Protein AF-A0A2E6W9M5-F1 (afdb_monomer_lite)

Structure (mmCIF, N/CA/C/O backbone):
data_AF-A0A2E6W9M5-F1
#
_entry.id   AF-A0A2E6W9M5-F1
#
loop_
_atom_site.group_PDB
_atom_site.id
_atom_site.type_symbol
_atom_site.label_atom_id
_atom_site.label_alt_id
_atom_site.label_comp_id
_atom_site.label_asym_id
_atom_site.label_entity_id
_atom_site.label_seq_id
_atom_site.pdbx_PDB_ins_code
_atom_site.Cartn_x
_atom_site.Cartn_y
_atom_site.Cartn_z
_atom_site.occupancy
_atom_site.B_iso_or_equiv
_atom_site.auth_seq_id
_atom_site.auth_comp_id
_atom_site.auth_asym_id
_atom_site.auth_atom_id
_atom_site.pdbx_PDB_model_num
ATOM 1 N N . MET A 1 1 ? 56.747 36.568 8.430 1.00 44.41 1 MET A N 1
ATOM 2 C CA . MET A 1 1 ? 55.597 36.041 9.196 1.00 44.41 1 MET A CA 1
ATOM 3 C C . MET A 1 1 ? 54.365 36.847 8.790 1.00 44.41 1 MET A C 1
ATOM 5 O O . MET A 1 1 ? 54.278 38.011 9.154 1.00 44.41 1 MET A O 1
ATOM 9 N N . LYS A 1 2 ? 53.507 36.324 7.898 1.00 55.75 2 LYS A N 1
ATOM 10 C CA . LYS A 1 2 ? 52.336 37.071 7.396 1.00 55.75 2 LYS A CA 1
ATOM 11 C C . LYS A 1 2 ? 51.258 37.076 8.481 1.00 55.75 2 LYS A C 1
ATOM 13 O O . LYS A 1 2 ? 50.773 36.015 8.857 1.00 55.75 2 LYS A O 1
ATOM 18 N N . ILE A 1 3 ? 50.926 38.261 8.988 1.00 57.75 3 ILE A N 1
ATOM 19 C CA . ILE A 1 3 ? 49.852 38.476 9.961 1.00 57.75 3 ILE A CA 1
ATOM 20 C C . ILE A 1 3 ? 48.537 38.281 9.205 1.00 57.75 3 ILE A C 1
ATOM 22 O O . ILE A 1 3 ? 48.113 39.139 8.433 1.00 57.75 3 ILE A O 1
ATOM 26 N N . ILE A 1 4 ? 47.948 37.097 9.345 1.00 62.50 4 ILE A N 1
ATOM 27 C CA . ILE A 1 4 ? 46.664 36.765 8.731 1.00 62.50 4 ILE A CA 1
ATOM 28 C C . ILE A 1 4 ? 45.596 37.622 9.414 1.00 62.50 4 ILE A C 1
ATOM 30 O O . ILE A 1 4 ? 45.475 37.641 10.638 1.00 62.50 4 ILE A O 1
ATOM 34 N N . ASN A 1 5 ? 44.855 38.380 8.610 1.00 69.69 5 ASN A N 1
ATOM 35 C CA . ASN A 1 5 ? 43.897 39.368 9.079 1.00 69.69 5 ASN A CA 1
ATOM 36 C C . ASN A 1 5 ? 42.681 38.646 9.686 1.00 69.69 5 ASN A C 1
ATOM 38 O O . ASN A 1 5 ? 41.944 37.962 8.977 1.00 69.69 5 ASN A O 1
ATOM 42 N N . GLN A 1 6 ? 42.476 38.774 10.999 1.00 70.12 6 GLN A N 1
ATOM 43 C CA . GLN A 1 6 ? 41.479 38.019 11.774 1.00 70.12 6 GLN A CA 1
ATOM 44 C C . GLN A 1 6 ? 40.057 38.109 11.186 1.00 70.12 6 GLN A C 1
ATOM 46 O O . GLN A 1 6 ? 39.313 37.132 11.212 1.00 70.12 6 GLN A O 1
ATOM 51 N N . LYS A 1 7 ? 39.714 39.246 10.561 1.00 71.25 7 LYS A N 1
ATOM 52 C CA . LYS A 1 7 ? 38.427 39.459 9.877 1.00 71.25 7 LYS A CA 1
ATOM 53 C C . LYS A 1 7 ? 38.247 38.602 8.618 1.00 71.25 7 LYS A C 1
ATOM 55 O O . LYS A 1 7 ? 37.132 38.196 8.309 1.00 71.25 7 LYS A O 1
ATOM 60 N N . GLN A 1 8 ? 39.324 38.308 7.888 1.00 72.69 8 GLN A N 1
ATOM 61 C CA . GLN A 1 8 ? 39.259 37.423 6.718 1.00 72.69 8 GLN A CA 1
ATOM 62 C C . GLN A 1 8 ? 39.037 35.970 7.139 1.00 72.69 8 GLN A C 1
ATOM 64 O O . GLN A 1 8 ? 38.290 35.254 6.478 1.00 72.69 8 GLN A O 1
ATOM 69 N N . TYR A 1 9 ? 39.616 35.555 8.270 1.00 77.94 9 TYR A N 1
ATOM 70 C CA . TYR A 1 9 ? 39.419 34.208 8.801 1.00 77.94 9 TYR A CA 1
ATOM 71 C C . TYR A 1 9 ? 37.972 33.986 9.257 1.00 77.94 9 TYR A C 1
ATOM 73 O O . TYR A 1 9 ? 37.388 32.963 8.923 1.00 77.94 9 TYR A O 1
ATOM 81 N N . THR A 1 10 ? 37.352 34.968 9.923 1.00 77.56 10 THR A N 1
ATOM 82 C CA . THR A 1 10 ? 35.945 34.869 10.354 1.00 77.56 10 THR A CA 1
ATOM 83 C C . THR A 1 10 ? 34.955 34.808 9.190 1.00 77.56 10 THR A C 1
ATOM 85 O O . THR A 1 10 ? 33.935 34.134 9.287 1.00 77.56 10 THR A O 1
ATOM 88 N N . VAL A 1 11 ? 35.240 35.494 8.078 1.00 82.50 11 VAL A N 1
ATOM 89 C CA . VAL A 1 11 ? 34.385 35.445 6.878 1.00 82.50 11 VAL A CA 1
ATOM 90 C C . VAL A 1 11 ? 34.522 34.096 6.168 1.00 82.50 11 VAL A C 1
ATOM 92 O O . VAL A 1 11 ? 33.519 33.516 5.757 1.00 82.50 11 VAL A O 1
ATOM 95 N N . LEU A 1 12 ? 35.745 33.565 6.077 1.00 82.44 12 LEU A N 1
ATOM 96 C CA . LEU A 1 12 ? 36.007 32.240 5.511 1.00 82.44 12 LEU A CA 1
ATOM 97 C C . LEU A 1 12 ? 35.356 31.125 6.335 1.00 82.44 12 LEU A C 1
ATOM 99 O O . LEU A 1 12 ? 34.708 30.254 5.762 1.00 82.44 12 LEU A O 1
ATOM 103 N N . THR A 1 13 ? 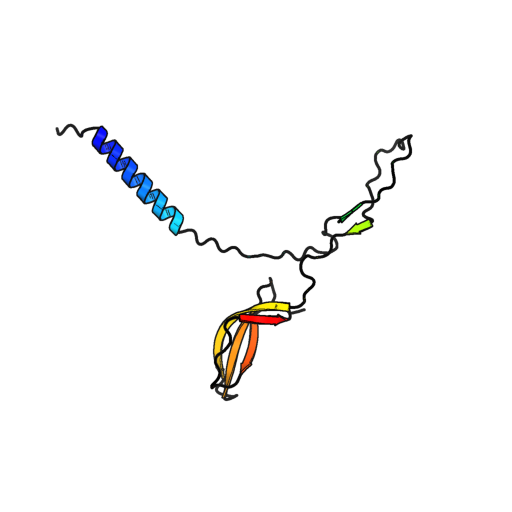35.467 31.158 7.664 1.00 84.94 13 THR A N 1
ATOM 104 C CA . THR A 1 13 ? 34.840 30.139 8.520 1.00 84.94 13 THR A CA 1
ATOM 105 C C . THR A 1 13 ? 33.316 30.215 8.484 1.00 84.94 13 THR A C 1
ATOM 107 O O . THR A 1 13 ? 32.667 29.171 8.432 1.00 84.94 13 THR A O 1
ATOM 110 N N . ALA A 1 14 ? 32.735 31.418 8.438 1.00 87.00 14 ALA A N 1
ATOM 111 C CA . ALA A 1 14 ? 31.293 31.589 8.276 1.00 87.00 14 ALA A CA 1
ATOM 112 C C . ALA A 1 14 ? 30.803 31.048 6.923 1.00 87.00 14 ALA A C 1
ATOM 114 O O . ALA A 1 14 ? 29.815 30.320 6.892 1.00 87.00 14 ALA A O 1
ATOM 115 N N . GLY A 1 15 ? 31.517 31.340 5.829 1.00 89.19 15 GLY A N 1
ATOM 116 C CA . GLY A 1 15 ? 31.179 30.844 4.491 1.00 89.19 15 GLY A CA 1
ATOM 117 C C . GLY A 1 15 ? 31.306 29.325 4.349 1.00 89.19 15 GLY A C 1
ATOM 118 O O . GLY A 1 15 ? 30.471 28.687 3.717 1.00 89.19 15 GLY A O 1
ATOM 119 N N . ILE A 1 16 ? 32.319 28.721 4.974 1.00 90.31 16 ILE A N 1
ATOM 120 C CA . ILE A 1 16 ? 32.467 27.259 4.999 1.00 90.31 16 ILE A CA 1
ATOM 121 C C . ILE A 1 16 ? 31.349 26.629 5.840 1.00 90.31 16 ILE A C 1
ATOM 123 O O . ILE A 1 16 ? 30.750 25.646 5.417 1.00 90.31 16 ILE A O 1
ATOM 127 N N . SER A 1 17 ? 31.025 27.214 6.997 1.00 88.19 17 SER A N 1
ATOM 128 C CA . SER A 1 17 ? 29.956 26.725 7.876 1.00 88.19 17 SER A CA 1
ATOM 129 C C . SER A 1 17 ? 28.586 26.746 7.192 1.00 88.19 17 SER A C 1
ATOM 131 O O . SER A 1 17 ? 27.858 25.754 7.236 1.00 88.19 17 SER A O 1
ATOM 133 N N . THR A 1 18 ? 28.247 27.831 6.488 1.00 86.75 18 THR A N 1
ATOM 134 C CA . THR A 1 18 ? 26.978 27.923 5.751 1.00 86.75 18 THR A CA 1
ATOM 135 C C . THR A 1 18 ? 26.908 26.928 4.598 1.00 86.75 18 THR A C 1
ATOM 137 O O . THR A 1 18 ? 25.860 26.320 4.380 1.00 86.75 18 THR A O 1
ATOM 140 N N . LEU A 1 19 ? 28.021 26.704 3.896 1.00 90.25 19 LEU A N 1
ATOM 141 C CA . LEU A 1 19 ? 28.079 25.744 2.799 1.00 90.25 19 LEU A CA 1
ATOM 142 C C . LEU A 1 19 ? 27.922 24.303 3.308 1.00 90.25 19 LEU A C 1
ATOM 144 O O . LEU A 1 19 ? 27.111 23.554 2.768 1.00 90.25 19 LEU A O 1
ATOM 148 N N . VAL A 1 20 ? 28.591 23.945 4.407 1.00 89.75 20 VAL A N 1
ATOM 149 C CA . VAL A 1 20 ? 28.433 22.635 5.066 1.00 89.75 20 VAL A CA 1
ATOM 150 C C . VAL A 1 20 ? 26.995 22.417 5.540 1.00 89.75 20 VAL A C 1
ATOM 152 O O . VAL A 1 20 ? 26.421 21.357 5.287 1.00 89.75 20 VAL A O 1
ATOM 155 N N . LEU A 1 21 ? 26.381 23.423 6.171 1.00 86.19 21 LEU A N 1
ATOM 156 C CA . LEU A 1 21 ? 25.001 23.325 6.645 1.00 86.19 21 LEU A CA 1
ATOM 157 C C . LEU A 1 21 ? 24.012 23.146 5.484 1.00 86.19 21 LEU A C 1
ATOM 159 O O . LEU A 1 21 ? 23.072 22.366 5.598 1.00 86.19 21 LEU A O 1
ATOM 163 N N . SER A 1 22 ? 24.246 23.818 4.352 1.00 84.94 22 SER A N 1
ATOM 164 C CA . SER A 1 22 ? 23.393 23.679 3.168 1.00 84.94 22 SER A CA 1
ATOM 165 C C . SER A 1 22 ? 23.439 22.267 2.582 1.00 84.94 22 SER A C 1
ATOM 167 O O . SER A 1 22 ? 22.390 21.699 2.301 1.00 84.94 22 SER A O 1
ATOM 169 N N . VAL A 1 23 ? 24.626 21.658 2.484 1.00 86.69 23 VAL A N 1
ATOM 170 C CA . VAL A 1 23 ? 24.794 20.297 1.950 1.00 86.69 23 VAL A CA 1
ATOM 171 C C . VAL A 1 23 ? 24.099 19.265 2.839 1.00 86.69 23 VAL A C 1
ATOM 173 O O . VAL A 1 23 ? 23.440 18.369 2.321 1.00 86.69 23 VAL A O 1
ATOM 176 N N . LEU A 1 24 ? 24.169 19.415 4.165 1.00 83.00 24 LEU A N 1
ATOM 177 C CA . LEU A 1 24 ? 23.521 18.496 5.110 1.00 83.00 24 LEU A CA 1
ATOM 178 C C . LEU A 1 24 ? 21.989 18.454 4.963 1.00 83.00 24 LEU A C 1
ATOM 180 O O . LEU A 1 24 ? 21.396 17.397 5.161 1.00 83.00 24 LEU A O 1
ATOM 184 N N . MET A 1 25 ? 21.353 19.561 4.571 1.00 78.94 25 MET A N 1
ATOM 185 C CA . MET A 1 25 ? 19.893 19.629 4.403 1.00 78.94 25 MET A CA 1
ATOM 186 C C . MET A 1 25 ? 19.395 18.936 3.122 1.00 78.94 25 MET A C 1
ATOM 188 O O . MET A 1 25 ? 18.234 18.544 3.063 1.00 78.94 25 MET A O 1
ATOM 192 N N . PHE A 1 26 ? 20.247 18.756 2.105 1.00 72.12 26 PHE A N 1
ATOM 193 C CA . PHE A 1 26 ? 19.871 18.083 0.850 1.00 72.12 26 PHE A CA 1
ATOM 194 C C . PHE A 1 26 ? 19.998 16.556 0.906 1.00 72.12 26 PHE A C 1
ATOM 196 O O . PHE A 1 26 ? 19.465 15.876 0.036 1.00 72.12 26 PHE A O 1
ATOM 203 N N . VAL A 1 27 ? 20.697 16.008 1.906 1.00 69.88 27 VAL A N 1
ATOM 204 C CA . VAL A 1 27 ? 20.947 14.557 2.014 1.00 69.88 27 VAL A CA 1
ATOM 205 C C . VAL A 1 27 ? 19.800 13.818 2.714 1.00 69.88 27 VAL A C 1
ATOM 207 O O . VAL A 1 27 ? 19.690 12.599 2.606 1.00 69.88 27 VAL A O 1
ATOM 210 N N . THR A 1 28 ? 18.910 14.520 3.417 1.00 64.19 28 THR A N 1
ATOM 211 C CA . THR A 1 28 ? 17.788 13.869 4.095 1.00 64.19 28 THR A CA 1
ATOM 212 C C . THR A 1 28 ? 16.595 13.734 3.156 1.00 64.19 28 THR A C 1
ATOM 214 O O . THR A 1 28 ? 15.750 14.628 3.076 1.00 64.19 28 THR A O 1
ATOM 217 N N . GLU A 1 29 ? 16.493 12.597 2.472 1.00 61.12 29 GLU A N 1
ATOM 218 C CA . GLU A 1 29 ? 15.223 12.162 1.896 1.00 61.12 29 GLU A CA 1
ATOM 219 C C . GLU A 1 29 ? 14.258 11.832 3.043 1.00 61.12 29 GLU A C 1
ATOM 221 O O . GLU A 1 29 ? 14.374 10.817 3.731 1.00 61.12 29 GLU A O 1
ATOM 226 N N . VAL A 1 30 ? 13.313 12.736 3.303 1.00 59.53 30 VAL A N 1
ATOM 227 C CA . VAL A 1 30 ? 12.228 12.488 4.255 1.00 59.53 30 VAL A CA 1
ATOM 228 C C . VAL A 1 30 ? 11.158 11.680 3.530 1.00 59.53 30 VAL A C 1
ATOM 230 O O . VAL A 1 30 ? 10.222 12.230 2.949 1.00 59.53 30 VAL A O 1
ATOM 233 N N . HIS A 1 31 ? 11.285 10.355 3.558 1.00 56.84 31 HIS A N 1
ATOM 234 C CA . HIS A 1 31 ? 10.171 9.480 3.216 1.00 56.84 31 HIS A CA 1
ATOM 235 C C . HIS A 1 31 ? 9.137 9.573 4.337 1.00 56.84 31 HIS A C 1
ATOM 237 O O . HIS A 1 31 ? 9.263 8.948 5.391 1.00 56.84 31 HIS A O 1
ATOM 243 N N . ALA A 1 32 ? 8.106 10.387 4.125 1.00 51.41 32 ALA A N 1
ATOM 244 C CA . ALA A 1 32 ? 6.889 10.284 4.908 1.00 51.41 32 ALA A CA 1
ATOM 245 C C . ALA A 1 32 ? 6.215 8.956 4.538 1.00 51.41 32 ALA A C 1
ATOM 247 O O . ALA A 1 32 ? 5.360 8.898 3.657 1.00 51.41 32 ALA A O 1
ATOM 248 N N . GLU A 1 33 ? 6.620 7.871 5.197 1.00 53.75 33 GLU A N 1
ATOM 249 C CA . GLU A 1 33 ? 5.803 6.669 5.245 1.00 53.75 33 GLU A CA 1
ATOM 250 C C . GLU A 1 33 ? 4.498 7.059 5.946 1.00 53.75 33 GLU A C 1
ATOM 252 O O . GLU A 1 33 ? 4.438 7.178 7.172 1.00 53.75 33 GLU A O 1
ATOM 257 N N . GLY A 1 34 ? 3.451 7.319 5.162 1.00 48.81 34 GLY A N 1
ATOM 258 C CA . GLY A 1 34 ? 2.090 7.518 5.644 1.00 48.81 34 GLY A CA 1
ATOM 259 C C . GLY A 1 34 ? 1.556 6.222 6.247 1.00 48.81 34 GLY A C 1
ATOM 260 O O . GLY A 1 34 ? 0.682 5.578 5.679 1.00 48.81 34 GLY A O 1
ATOM 261 N N . ARG A 1 35 ? 2.108 5.801 7.389 1.00 48.12 35 ARG A N 1
ATOM 262 C CA . ARG A 1 35 ? 1.666 4.623 8.130 1.00 48.12 35 ARG A CA 1
ATOM 263 C C . ARG A 1 35 ? 0.300 4.923 8.726 1.00 48.12 35 ARG A C 1
ATOM 265 O O . ARG A 1 35 ? 0.188 5.525 9.794 1.00 48.12 35 ARG A O 1
ATOM 272 N N . THR A 1 36 ? -0.760 4.490 8.055 1.00 53.75 36 THR A N 1
ATOM 273 C CA . THR A 1 36 ? -2.077 4.414 8.683 1.00 53.75 36 THR A CA 1
ATOM 274 C C . THR A 1 36 ? -2.071 3.221 9.629 1.00 53.75 36 THR A C 1
ATOM 276 O O . THR A 1 36 ? -2.244 2.078 9.211 1.00 53.75 36 THR A O 1
ATOM 279 N N . TYR A 1 37 ? -1.827 3.477 10.913 1.00 48.62 37 TYR A N 1
ATOM 280 C CA . TYR A 1 37 ? -1.935 2.460 11.951 1.00 48.62 37 TYR A CA 1
ATOM 281 C C . TYR A 1 37 ? -3.371 1.918 11.976 1.00 48.62 37 TYR A C 1
ATOM 283 O O . TYR A 1 37 ? -4.304 2.627 12.360 1.00 48.62 37 TYR A O 1
ATOM 291 N N . GLN A 1 38 ? -3.557 0.651 11.603 1.00 53.28 38 GLN A N 1
ATOM 292 C CA . GLN A 1 38 ? -4.751 -0.090 11.997 1.00 53.28 38 GLN A CA 1
ATOM 293 C C . GLN A 1 38 ? -4.671 -0.302 13.512 1.00 53.28 38 GLN A C 1
ATOM 295 O O . GLN A 1 38 ? -4.023 -1.222 14.011 1.00 53.28 38 GLN A O 1
ATOM 300 N N . GLY A 1 39 ? -5.280 0.607 14.272 1.00 57.19 39 GLY A N 1
ATOM 301 C CA . GLY A 1 39 ? -5.475 0.402 15.701 1.00 57.19 39 GLY A CA 1
ATOM 302 C C . GLY A 1 39 ? -6.370 -0.818 15.908 1.00 57.19 39 GLY A C 1
ATOM 303 O O . GLY A 1 39 ? -7.478 -0.856 15.377 1.00 57.19 39 GLY A O 1
ATOM 304 N N . SER A 1 40 ? -5.909 -1.816 16.668 1.00 59.69 40 SER A N 1
ATOM 305 C CA . SER A 1 40 ? -6.774 -2.928 17.069 1.00 59.69 40 SER A CA 1
ATOM 306 C C . SER A 1 40 ? -7.952 -2.385 17.878 1.00 59.69 40 SER A C 1
ATOM 308 O O . SER A 1 40 ? -7.786 -1.467 18.681 1.00 59.69 40 SER A O 1
ATOM 310 N N . GLU A 1 41 ? -9.143 -2.965 17.731 1.00 63.69 41 GLU A N 1
ATOM 311 C CA . GLU A 1 41 ? -10.331 -2.512 18.472 1.00 63.69 41 GLU A CA 1
ATOM 312 C C . GLU A 1 41 ? -10.123 -2.583 20.000 1.00 63.69 41 GLU A C 1
ATOM 314 O O . GLU A 1 41 ? -10.661 -1.792 20.775 1.00 63.69 41 GLU A O 1
ATOM 319 N N . SER A 1 42 ? -9.265 -3.493 20.470 1.00 65.81 42 SER A N 1
ATOM 320 C CA . SER A 1 42 ? -8.831 -3.569 21.870 1.00 65.81 42 SER A CA 1
ATOM 321 C C . SER A 1 42 ? -7.989 -2.372 22.332 1.00 65.81 42 SER A C 1
ATOM 323 O O . SER A 1 42 ? -8.041 -2.030 23.510 1.00 65.81 42 SER A O 1
ATOM 325 N N . LYS A 1 43 ? -7.253 -1.722 21.422 1.00 65.62 43 LYS A N 1
ATOM 326 C CA . LYS A 1 43 ? -6.359 -0.579 21.676 1.00 65.62 43 LYS A CA 1
ATOM 327 C C . LYS A 1 43 ? -6.933 0.754 21.179 1.00 65.62 43 LYS A C 1
ATOM 329 O O . LYS A 1 43 ? -6.279 1.786 21.313 1.00 65.62 43 LYS A O 1
ATOM 334 N N . ALA A 1 44 ? -8.134 0.749 20.603 1.00 68.81 44 ALA A N 1
ATOM 335 C CA . ALA A 1 44 ? -8.811 1.962 20.170 1.00 68.81 44 ALA A CA 1
ATOM 336 C C . ALA A 1 44 ? -9.112 2.866 21.375 1.00 68.81 44 ALA A C 1
ATOM 338 O O . ALA A 1 44 ? -9.613 2.408 22.406 1.00 68.81 44 ALA A O 1
ATOM 339 N N . HIS A 1 45 ? -8.820 4.162 21.241 1.00 77.94 45 HIS A N 1
ATOM 340 C CA . HIS A 1 45 ? -9.158 5.140 22.271 1.00 77.94 45 HIS A CA 1
ATOM 341 C C . HIS A 1 45 ? -10.684 5.235 22.439 1.00 77.94 45 HIS A C 1
ATOM 343 O O . HIS A 1 45 ? -11.446 5.017 21.495 1.00 77.94 45 HIS A O 1
ATOM 349 N N . CYS A 1 46 ? -11.154 5.549 23.647 1.00 80.69 46 CYS A N 1
ATOM 350 C CA . CYS A 1 46 ? -12.583 5.728 23.879 1.00 80.69 46 CYS A CA 1
ATOM 351 C C . CYS A 1 46 ? -13.045 7.076 23.309 1.00 80.69 46 CYS A C 1
ATOM 353 O O . CYS A 1 46 ? -12.506 8.118 23.678 1.00 80.69 46 CYS A O 1
ATOM 355 N N . SER A 1 47 ? -14.046 7.052 22.428 1.00 83.62 47 SER A N 1
ATOM 356 C CA . SER A 1 47 ? -14.651 8.262 21.853 1.00 83.62 47 SER A CA 1
ATOM 357 C C . SER A 1 47 ? -15.743 8.850 22.748 1.00 83.62 47 SER A C 1
ATOM 359 O O . SER A 1 47 ? -15.961 10.057 22.738 1.00 83.62 47 SER A O 1
ATOM 361 N N . LEU A 1 48 ? -16.437 7.998 23.511 1.00 81.81 48 LEU A N 1
ATOM 362 C CA . LEU A 1 48 ? -17.520 8.397 24.403 1.00 81.81 48 LEU A CA 1
ATOM 363 C C . LEU A 1 48 ? -17.417 7.618 25.713 1.00 81.81 48 LEU A C 1
ATOM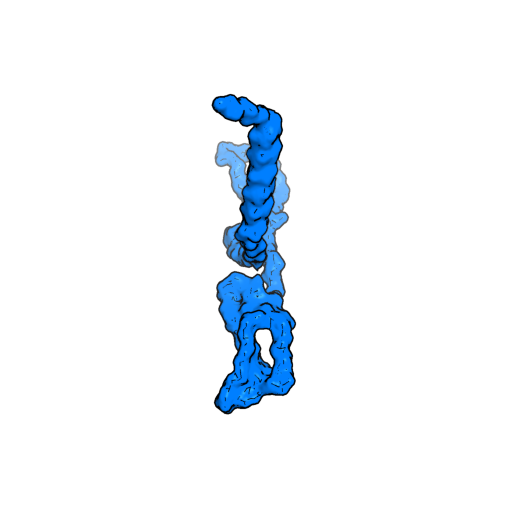 365 O O . LEU A 1 48 ? -17.588 6.395 25.745 1.00 81.81 48 LEU A O 1
ATOM 369 N N . TRP A 1 49 ? -17.116 8.354 26.776 1.00 82.38 49 TRP A N 1
ATOM 370 C CA . TRP A 1 49 ? -17.066 7.858 28.146 1.00 82.38 49 TRP A CA 1
ATOM 371 C C . TRP A 1 49 ? -18.450 7.903 28.776 1.00 82.38 49 TRP A C 1
ATOM 373 O O . TRP A 1 49 ? -19.270 8.734 28.389 1.00 82.38 49 TRP A O 1
ATOM 383 N N . ASP A 1 50 ? -18.697 7.040 29.758 1.00 78.44 50 ASP A N 1
ATOM 384 C CA . ASP A 1 50 ? -19.922 7.148 30.540 1.00 78.44 50 ASP A CA 1
ATOM 385 C C . ASP A 1 50 ? -20.005 8.509 31.263 1.00 78.44 50 ASP A C 1
ATOM 387 O O . ASP A 1 50 ? -19.020 9.021 31.816 1.00 78.44 50 ASP A O 1
ATOM 391 N N . GLU A 1 51 ? -21.196 9.099 31.218 1.00 70.44 51 GLU A N 1
ATOM 392 C CA . GLU A 1 51 ? -21.538 10.392 31.806 1.00 70.44 51 GLU A CA 1
ATOM 393 C C . GLU A 1 51 ? -22.111 10.260 33.216 1.00 70.44 51 GLU A C 1
ATOM 395 O O . GLU A 1 51 ? -22.411 11.288 33.829 1.00 70.44 51 GLU A O 1
ATOM 400 N N . LEU A 1 52 ? -22.253 9.031 33.743 1.00 68.81 52 LEU A N 1
ATOM 401 C CA . LEU A 1 52 ? -22.675 8.782 35.121 1.00 68.81 52 LEU A CA 1
ATOM 402 C C . LEU A 1 52 ? -21.931 9.726 36.077 1.00 68.81 52 LEU A C 1
ATOM 404 O O . LEU A 1 52 ? -20.735 9.594 36.362 1.00 68.81 52 LEU A O 1
ATOM 408 N N . ARG A 1 53 ? -22.664 10.742 36.548 1.00 58.44 53 ARG A N 1
ATOM 409 C CA . ARG A 1 53 ? -22.177 11.671 37.559 1.00 58.44 53 ARG A CA 1
ATOM 410 C C . ARG A 1 53 ? -21.985 10.874 38.834 1.00 58.44 53 ARG A C 1
ATOM 412 O O . ARG A 1 53 ? -22.885 10.156 39.265 1.00 58.44 53 ARG A O 1
ATOM 419 N N . LEU A 1 54 ? -20.821 11.046 39.447 1.00 60.03 54 LEU A N 1
ATOM 420 C CA . LEU A 1 54 ? -20.559 10.539 40.785 1.00 60.03 54 LEU A CA 1
ATOM 421 C C . LEU A 1 54 ? -21.662 11.075 41.706 1.00 60.03 54 LEU A C 1
ATOM 423 O O . LEU A 1 54 ? -21.785 12.288 41.885 1.00 60.03 54 LEU A O 1
ATOM 427 N N . LYS A 1 55 ? -22.494 10.182 42.247 1.00 64.94 55 LYS A N 1
ATOM 428 C CA . LYS A 1 55 ? -23.400 10.540 43.336 1.00 64.94 55 LYS A CA 1
ATOM 429 C C . LYS A 1 55 ? -22.541 10.672 44.585 1.00 64.94 55 LYS A C 1
ATOM 431 O O . LYS A 1 55 ? -21.816 9.748 44.938 1.00 64.94 55 LYS A O 1
ATOM 436 N N . TRP A 1 56 ? -22.570 11.843 45.205 1.00 59.69 56 TRP A N 1
ATOM 437 C CA . TRP A 1 56 ? -21.963 12.028 46.517 1.00 59.69 56 TRP A CA 1
ATOM 438 C C . TRP A 1 56 ? -22.809 11.278 47.563 1.00 59.69 56 TRP A C 1
ATOM 440 O O . TRP A 1 56 ? -24.038 11.305 47.439 1.00 59.69 56 TRP A O 1
ATOM 450 N N . PRO A 1 57 ? -22.212 10.634 48.582 1.00 67.56 57 PRO A N 1
ATOM 451 C CA . PRO A 1 57 ? -20.782 10.543 48.898 1.00 67.56 57 PRO A CA 1
ATOM 452 C C . PRO A 1 57 ? -20.037 9.512 48.037 1.00 67.56 57 PRO A C 1
ATOM 454 O O . PRO A 1 57 ? -20.593 8.487 47.655 1.00 67.56 57 PRO A O 1
ATOM 457 N N . GLN A 1 58 ? -18.758 9.771 47.742 1.00 63.94 58 GLN A N 1
ATOM 458 C CA . GLN A 1 58 ? -17.917 8.772 47.079 1.00 63.94 58 GLN A CA 1
ATOM 459 C C . GLN A 1 58 ? -17.727 7.552 47.989 1.00 63.94 58 GLN A C 1
ATOM 461 O O . GLN A 1 58 ? -17.428 7.692 49.174 1.00 63.94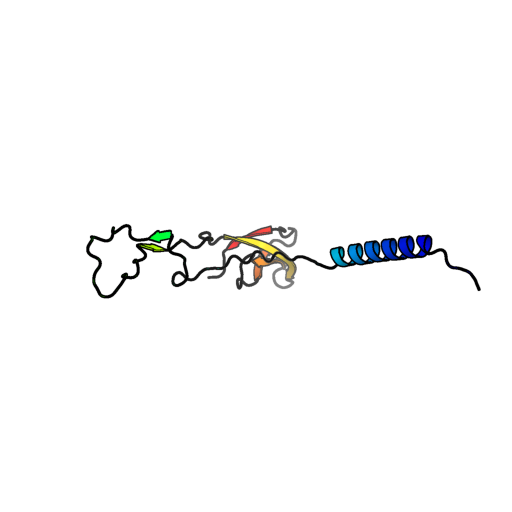 58 GLN A O 1
ATOM 466 N N . THR A 1 59 ? -17.865 6.357 47.418 1.00 62.88 59 THR A N 1
ATOM 467 C CA . THR A 1 59 ? -17.533 5.085 48.065 1.00 62.88 59 THR A CA 1
ATOM 468 C C . THR A 1 59 ? -16.091 5.100 48.588 1.00 62.88 59 THR A C 1
ATOM 470 O O . THR A 1 59 ? -15.173 5.576 47.921 1.00 62.88 59 THR A O 1
ATOM 473 N N . SER A 1 60 ? -15.880 4.566 49.793 1.00 58.84 60 SER A N 1
ATOM 474 C CA . SER A 1 60 ? -14.618 4.637 50.554 1.00 58.84 60 SER A CA 1
ATOM 475 C C . SER A 1 60 ? -13.415 3.932 49.909 1.00 58.84 60 SER A C 1
ATOM 477 O O . SER A 1 60 ? -12.284 4.148 50.333 1.00 58.84 60 SER A O 1
ATOM 479 N N . LEU A 1 61 ? -13.638 3.113 48.877 1.00 65.19 61 LEU A N 1
ATOM 480 C CA . LEU A 1 61 ? -12.613 2.319 48.183 1.00 65.19 61 LEU A CA 1
ATOM 481 C C . LEU A 1 61 ? -11.963 3.046 46.990 1.00 65.19 61 LEU A C 1
ATOM 483 O O . LEU A 1 61 ? -11.168 2.458 46.258 1.00 65.19 61 LEU A O 1
ATOM 487 N N . GLY A 1 62 ? -12.261 4.335 46.807 1.00 59.53 62 GLY A N 1
ATOM 488 C CA . 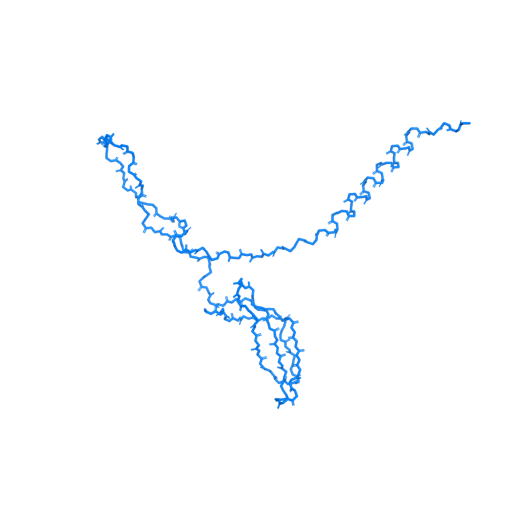GLY A 1 62 ? -11.667 5.168 45.765 1.00 59.53 62 GLY A CA 1
ATOM 489 C C . GLY A 1 62 ? -12.520 5.280 44.502 1.00 59.53 62 GLY A C 1
ATOM 490 O O . GLY A 1 62 ? -13.681 4.877 44.443 1.00 59.53 62 GLY A O 1
ATOM 491 N N . ARG A 1 63 ? -11.949 5.926 43.482 1.00 61.91 63 ARG A N 1
ATOM 492 C CA . ARG A 1 63 ? -12.632 6.241 42.223 1.00 61.91 63 ARG A CA 1
ATOM 493 C C . ARG A 1 63 ? -12.743 4.989 41.353 1.00 61.91 63 ARG A C 1
ATOM 495 O O . ARG A 1 63 ? -11.735 4.530 40.820 1.00 61.91 63 ARG A O 1
ATOM 502 N N . GLU A 1 64 ? -13.958 4.492 41.148 1.00 67.44 64 GLU A N 1
ATOM 503 C CA . GLU A 1 64 ? -14.213 3.473 40.128 1.00 67.44 64 GLU A CA 1
ATOM 504 C C . GLU A 1 64 ? -13.775 3.989 38.747 1.00 67.44 64 GLU A C 1
ATOM 506 O O . GLU A 1 64 ? -13.994 5.156 38.384 1.00 67.44 64 GLU A O 1
ATOM 511 N N . LYS A 1 65 ? -13.075 3.135 37.991 1.00 68.88 65 LYS A N 1
ATOM 512 C CA . LYS A 1 65 ? -12.642 3.468 36.630 1.00 68.88 65 LYS A CA 1
ATOM 513 C C . LYS A 1 65 ? -13.889 3.647 35.769 1.00 68.88 65 LYS A C 1
ATOM 515 O O . LYS A 1 65 ? -14.762 2.791 35.767 1.00 68.88 65 LYS A O 1
ATOM 520 N N . ARG A 1 66 ? -13.955 4.756 35.027 1.00 74.12 66 ARG A N 1
ATOM 521 C CA . ARG A 1 66 ? -15.073 5.015 34.112 1.00 74.12 66 ARG A CA 1
ATOM 522 C C . ARG A 1 66 ? -15.120 3.944 33.031 1.00 74.12 66 ARG A C 1
ATOM 524 O O . ARG A 1 66 ? -14.096 3.655 32.412 1.00 74.12 66 ARG A O 1
ATOM 531 N N . GLU A 1 67 ? -16.307 3.416 32.778 1.00 82.44 67 GLU A N 1
ATOM 532 C CA . GLU A 1 67 ? -16.531 2.488 31.678 1.00 82.44 67 GLU A CA 1
ATOM 533 C C . GLU A 1 67 ? -16.563 3.238 30.337 1.00 82.44 67 GLU A C 1
ATOM 535 O O . GLU A 1 67 ? -17.027 4.380 30.227 1.00 82.44 67 GLU A O 1
ATOM 540 N N . CYS A 1 68 ? -16.007 2.607 29.300 1.00 82.12 68 CYS A N 1
ATOM 541 C CA . CYS A 1 68 ? -16.032 3.142 27.944 1.00 82.12 68 CYS A CA 1
ATOM 542 C C . CYS A 1 68 ? -17.308 2.683 27.238 1.00 82.12 68 CYS A C 1
ATOM 544 O O . CYS A 1 68 ? -17.484 1.489 27.006 1.00 82.12 68 CYS A O 1
ATOM 546 N N . ARG A 1 69 ? -18.167 3.627 26.837 1.00 82.50 69 ARG A N 1
ATOM 547 C 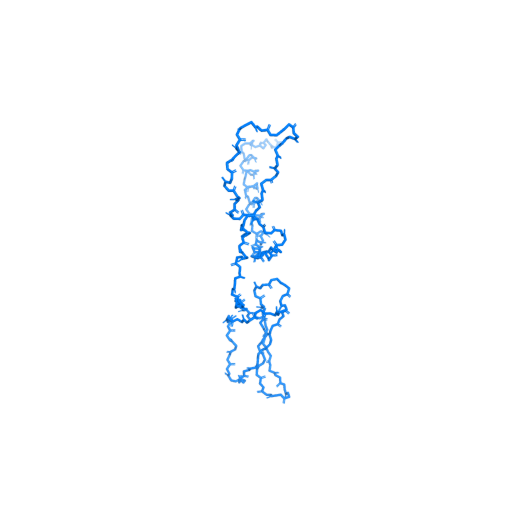CA . ARG A 1 69 ? -19.440 3.320 26.170 1.00 82.50 69 ARG A CA 1
ATOM 548 C C . ARG A 1 69 ? -19.281 3.144 24.662 1.00 82.50 69 ARG A C 1
ATOM 550 O O . ARG A 1 69 ? -19.970 2.324 24.063 1.00 82.50 69 ARG A O 1
ATOM 557 N N . ARG A 1 70 ? -18.380 3.910 24.032 1.00 81.50 70 ARG A N 1
ATOM 558 C CA . ARG A 1 70 ? -18.091 3.784 22.594 1.00 81.50 70 ARG A CA 1
ATOM 559 C C . ARG A 1 70 ? -16.614 3.978 22.287 1.00 81.50 70 ARG A C 1
ATOM 561 O O . ARG A 1 70 ? -16.079 5.083 22.425 1.00 81.50 70 ARG A O 1
ATOM 568 N N . LYS A 1 71 ? -15.975 2.930 21.775 1.00 80.81 71 LYS A N 1
ATOM 569 C CA . LYS A 1 71 ? -14.615 3.001 21.229 1.00 80.81 71 LYS A CA 1
ATOM 570 C C . LYS A 1 71 ? -14.587 3.761 19.903 1.00 80.81 71 LYS A C 1
ATOM 572 O O . LYS A 1 71 ? -15.583 3.801 19.182 1.00 80.81 71 LYS A O 1
ATOM 577 N N . ALA A 1 72 ? -13.465 4.408 19.613 1.00 72.75 72 ALA A N 1
ATOM 578 C CA . ALA A 1 72 ? -13.260 5.099 18.352 1.00 72.75 72 ALA A CA 1
ATOM 579 C C . ALA A 1 72 ? -13.234 4.110 17.182 1.00 72.75 72 ALA A C 1
ATOM 581 O O . ALA A 1 72 ? -12.708 3.003 17.292 1.00 72.75 72 ALA A O 1
ATOM 582 N N . LEU A 1 73 ? -13.813 4.531 16.061 1.00 69.44 73 LEU A N 1
ATOM 583 C CA . LEU A 1 73 ? -13.798 3.764 14.823 1.00 69.44 73 LEU A CA 1
ATOM 584 C C . LEU A 1 73 ? -12.404 3.826 14.184 1.00 69.44 73 LEU A C 1
ATOM 586 O O . LEU A 1 73 ? -11.734 4.856 14.306 1.00 69.44 73 LEU A O 1
ATOM 590 N N . PRO A 1 74 ? -11.975 2.765 13.479 1.00 63.94 74 PRO A N 1
ATOM 591 C CA . PRO A 1 74 ? -10.733 2.810 12.727 1.00 63.94 74 PRO A CA 1
ATOM 592 C C . PRO A 1 74 ? -10.817 3.896 11.639 1.00 63.94 74 PRO A C 1
ATOM 594 O O . PRO A 1 74 ? -11.879 4.069 11.029 1.00 63.94 74 PRO A O 1
ATOM 597 N N . PRO A 1 75 ? -9.714 4.623 11.383 1.00 58.66 75 PRO A N 1
ATOM 598 C CA . PRO A 1 75 ? -9.693 5.727 10.425 1.00 58.66 75 PRO A CA 1
ATOM 599 C C . PRO A 1 75 ? -9.954 5.270 8.980 1.00 58.66 75 PRO A C 1
ATOM 601 O O . PRO A 1 75 ? -10.483 6.043 8.186 1.00 58.66 75 PRO A O 1
ATOM 604 N N . THR A 1 76 ? -9.664 4.008 8.645 1.00 59.34 76 THR A N 1
ATOM 605 C CA . THR A 1 76 ? -9.821 3.467 7.288 1.00 59.34 76 THR A CA 1
ATOM 606 C C . THR A 1 76 ? -10.972 2.459 7.250 1.00 59.34 76 THR A C 1
ATOM 608 O O . THR A 1 76 ? -10.799 1.291 7.586 1.00 59.34 76 THR A O 1
ATOM 611 N N . ARG A 1 77 ? -12.174 2.910 6.863 1.00 58.09 77 ARG A N 1
ATOM 612 C CA . ARG A 1 77 ? -13.331 2.028 6.586 1.00 58.09 77 ARG A CA 1
ATOM 613 C C . ARG A 1 77 ? -13.372 1.523 5.142 1.00 58.09 77 ARG A C 1
ATOM 615 O O . ARG A 1 77 ? -14.104 0.582 4.850 1.00 58.09 77 ARG A O 1
ATOM 622 N N . SER A 1 78 ? -12.653 2.169 4.227 1.00 63.53 78 SER A N 1
ATOM 623 C CA . SER A 1 78 ? -12.652 1.793 2.819 1.00 63.53 78 SER A CA 1
ATOM 624 C C . SER A 1 78 ? -11.711 0.614 2.593 1.00 63.53 78 SER A C 1
ATOM 626 O O . SER A 1 78 ? -10.511 0.716 2.828 1.00 63.53 78 SER A O 1
ATOM 628 N N . MET A 1 79 ? -12.247 -0.487 2.062 1.00 69.81 79 MET A N 1
ATOM 629 C CA . MET A 1 79 ? -11.438 -1.580 1.504 1.00 69.81 79 MET A CA 1
ATOM 630 C C . MET A 1 79 ? -10.599 -1.137 0.298 1.00 69.81 79 MET A C 1
ATOM 632 O O . MET A 1 79 ? -9.767 -1.901 -0.171 1.00 69.81 79 MET A O 1
ATOM 636 N N . GLN A 1 80 ? -10.837 0.062 -0.234 1.00 80.25 80 GLN A N 1
ATOM 637 C CA . GLN A 1 80 ? -10.094 0.611 -1.357 1.00 80.25 80 GLN A CA 1
ATOM 638 C C . GLN A 1 80 ? -8.894 1.419 -0.861 1.00 80.25 80 GLN A C 1
ATOM 640 O O . GLN A 1 80 ? -9.034 2.258 0.034 1.00 80.25 80 GLN A O 1
ATOM 645 N N . VAL A 1 81 ? -7.734 1.162 -1.459 1.00 83.69 81 VAL A N 1
ATOM 646 C CA . VAL A 1 81 ? -6.474 1.884 -1.253 1.00 83.69 81 VAL A CA 1
ATOM 647 C C . VAL A 1 81 ? -5.921 2.340 -2.592 1.00 83.69 81 VAL A C 1
ATOM 649 O O . VAL A 1 81 ? -6.236 1.774 -3.640 1.00 83.69 81 VAL A O 1
ATOM 652 N N . GLN A 1 82 ? -5.101 3.384 -2.557 1.00 89.19 82 GLN A N 1
ATOM 653 C CA . GLN A 1 82 ? -4.395 3.843 -3.742 1.00 89.19 82 GLN A CA 1
ATOM 654 C C . GLN A 1 82 ? -3.241 2.882 -4.033 1.00 89.19 82 GLN A C 1
ATOM 656 O O . GLN A 1 82 ? -2.421 2.595 -3.160 1.00 89.19 82 GLN A O 1
ATOM 661 N N . CYS A 1 83 ? -3.218 2.367 -5.254 1.00 91.25 83 CYS A N 1
ATOM 662 C CA . CYS A 1 83 ? -2.172 1.514 -5.788 1.00 91.25 83 CYS A CA 1
ATOM 663 C C . CYS A 1 83 ? -1.277 2.311 -6.732 1.00 91.25 83 CYS A C 1
ATOM 665 O O . CYS A 1 83 ? -1.786 3.070 -7.559 1.00 91.25 83 CYS A O 1
ATOM 667 N N . ARG A 1 84 ? 0.037 2.091 -6.660 1.00 92.75 84 ARG A N 1
ATOM 668 C CA . ARG A 1 84 ? 1.032 2.735 -7.529 1.00 92.75 84 ARG A CA 1
ATOM 669 C C . ARG A 1 84 ? 1.782 1.694 -8.348 1.00 92.75 84 ARG A C 1
ATOM 671 O O . ARG A 1 84 ? 2.181 0.669 -7.816 1.00 92.75 84 ARG A O 1
ATOM 678 N N . LEU A 1 85 ? 1.984 1.953 -9.635 1.00 93.81 85 LEU A N 1
ATOM 679 C CA . LEU A 1 85 ? 2.731 1.053 -10.513 1.00 93.81 85 LEU A CA 1
ATOM 680 C C . LEU A 1 85 ? 4.197 0.961 -10.059 1.00 93.81 85 LEU A C 1
ATOM 682 O O . LEU A 1 85 ? 4.876 1.988 -9.983 1.00 93.81 85 LEU A O 1
ATOM 686 N N . ILE A 1 86 ? 4.669 -0.258 -9.792 1.00 94.31 86 ILE A N 1
ATOM 687 C CA . ILE A 1 86 ? 6.083 -0.561 -9.532 1.00 94.31 86 ILE A CA 1
ATOM 688 C C . ILE A 1 86 ? 6.750 -1.022 -10.821 1.00 94.31 86 ILE A C 1
ATOM 690 O O . ILE A 1 86 ? 7.791 -0.492 -11.201 1.00 94.31 86 ILE A O 1
ATOM 694 N N . ASP A 1 87 ? 6.140 -2.000 -11.491 1.00 92.38 87 ASP A N 1
ATOM 695 C CA . ASP A 1 87 ? 6.746 -2.670 -12.634 1.00 92.38 87 ASP A CA 1
ATOM 696 C C . ASP A 1 87 ? 5.705 -3.050 -13.691 1.00 92.38 87 ASP A C 1
ATOM 698 O O . ASP A 1 87 ? 4.505 -3.142 -13.419 1.00 92.38 87 ASP A O 1
ATOM 702 N N . ASN A 1 88 ? 6.165 -3.238 -14.923 1.00 94.31 88 ASN A N 1
ATOM 703 C CA . ASN A 1 88 ? 5.362 -3.772 -16.008 1.00 94.31 88 ASN A CA 1
ATOM 704 C C . ASN A 1 88 ? 6.215 -4.619 -16.955 1.00 94.31 88 ASN A C 1
ATOM 706 O O . ASN A 1 88 ? 7.278 -4.189 -17.396 1.00 94.31 88 ASN A O 1
ATOM 710 N N . TYR A 1 89 ? 5.704 -5.789 -17.322 1.00 92.38 89 TYR A N 1
ATOM 711 C CA . TYR A 1 89 ? 6.351 -6.699 -18.265 1.00 92.38 89 TYR A CA 1
ATOM 712 C C . TYR A 1 89 ? 5.320 -7.300 -19.220 1.00 92.38 89 TYR A C 1
ATOM 714 O O . TYR A 1 89 ? 4.118 -7.202 -18.987 1.00 92.38 89 TYR A O 1
ATOM 722 N N . ILE A 1 90 ? 5.782 -7.873 -20.329 1.00 94.00 90 ILE A N 1
ATOM 723 C CA . ILE A 1 90 ? 4.931 -8.622 -21.261 1.00 94.00 90 ILE A CA 1
ATOM 724 C C . ILE A 1 90 ? 5.204 -10.097 -21.013 1.00 94.00 90 ILE A C 1
ATOM 726 O O . ILE A 1 90 ? 6.361 -10.517 -21.066 1.00 94.00 90 ILE A O 1
ATOM 730 N N . ASP A 1 91 ? 4.155 -10.852 -20.709 1.00 91.69 91 ASP A N 1
ATOM 731 C CA . ASP A 1 91 ? 4.259 -12.291 -20.510 1.00 91.69 91 ASP A CA 1
ATOM 732 C C . ASP A 1 91 ? 4.278 -12.993 -21.882 1.00 91.69 91 ASP A C 1
ATOM 734 O O . ASP A 1 91 ? 3.323 -12.841 -22.650 1.00 91.69 91 ASP A O 1
ATOM 738 N N . PRO A 1 92 ? 5.350 -13.729 -22.236 1.00 90.94 92 PRO A N 1
ATOM 739 C CA . PRO A 1 92 ? 5.449 -14.405 -23.527 1.00 90.94 92 PRO A CA 1
ATOM 740 C C . PRO A 1 92 ? 4.464 -15.572 -23.688 1.00 90.94 92 PRO A C 1
ATOM 742 O O . PRO A 1 92 ? 4.226 -15.987 -24.821 1.00 90.94 92 PRO A O 1
ATOM 745 N N . GLU A 1 93 ? 3.905 -16.112 -22.599 1.00 90.94 93 GLU A N 1
ATOM 746 C CA . GLU A 1 93 ? 2.942 -17.218 -22.659 1.00 90.94 93 GLU A CA 1
ATOM 747 C C . GLU A 1 93 ? 1.523 -16.725 -22.962 1.00 90.94 93 GLU A C 1
ATOM 749 O O . GLU A 1 93 ? 0.776 -17.380 -23.689 1.00 90.94 93 GLU A O 1
ATOM 754 N N . LEU A 1 94 ? 1.166 -15.555 -22.425 1.00 87.88 94 LEU A N 1
ATOM 755 C CA . LEU A 1 94 ? -0.175 -14.975 -22.532 1.00 87.88 94 LEU A CA 1
ATOM 756 C C . LEU A 1 94 ? -0.273 -13.872 -23.601 1.00 87.88 94 LEU A C 1
ATOM 758 O O . LEU A 1 94 ? -1.379 -13.508 -23.982 1.00 87.88 94 LEU A O 1
ATOM 762 N N . ASP A 1 95 ? 0.858 -13.344 -24.093 1.00 91.31 95 ASP A N 1
ATOM 763 C CA . ASP A 1 95 ? 0.933 -12.171 -24.991 1.00 91.31 95 ASP A CA 1
ATOM 764 C C . ASP A 1 95 ? 0.195 -10.937 -24.417 1.00 91.31 95 ASP A C 1
ATOM 766 O O . ASP A 1 95 ? -0.261 -10.044 -25.135 1.00 91.31 95 ASP A O 1
ATOM 770 N N . GLU A 1 96 ? 0.105 -10.876 -23.084 1.00 92.75 96 GLU A N 1
ATOM 771 C CA . GLU A 1 96 ? -0.534 -9.811 -22.314 1.00 92.75 96 GLU A CA 1
ATOM 772 C C . GLU A 1 96 ? 0.509 -9.001 -21.534 1.00 92.75 96 GLU A C 1
ATOM 774 O O . GLU A 1 96 ? 1.563 -9.497 -21.122 1.00 92.75 96 GLU A O 1
ATOM 779 N N . ARG A 1 97 ? 0.215 -7.715 -21.314 1.00 92.69 97 ARG A N 1
ATOM 780 C CA . ARG A 1 97 ? 1.012 -6.855 -20.440 1.00 92.69 97 ARG A CA 1
ATOM 781 C C . ARG A 1 97 ? 0.570 -7.060 -18.997 1.00 92.69 97 ARG A C 1
ATOM 783 O O . ARG A 1 97 ? -0.562 -6.756 -18.633 1.00 92.69 97 ARG A O 1
ATOM 790 N N . MET A 1 98 ? 1.504 -7.481 -18.162 1.00 94.44 98 MET A N 1
ATOM 791 C CA . MET A 1 98 ? 1.340 -7.594 -16.723 1.00 94.44 98 MET A CA 1
ATOM 792 C C . MET A 1 98 ? 1.748 -6.280 -16.061 1.00 94.44 98 MET A C 1
ATOM 794 O O . MET A 1 98 ? 2.864 -5.795 -16.246 1.00 94.44 98 MET A O 1
ATOM 798 N N . CYS A 1 99 ? 0.837 -5.696 -15.289 1.00 94.62 99 CYS A N 1
ATOM 799 C CA . CYS A 1 99 ? 1.070 -4.486 -14.509 1.00 94.62 99 CYS A CA 1
ATOM 800 C C . CYS A 1 99 ? 1.148 -4.854 -13.023 1.00 94.62 99 CYS A C 1
ATOM 802 O O . CYS A 1 99 ? 0.194 -5.409 -12.474 1.00 94.62 99 CYS A O 1
ATOM 804 N N . VAL A 1 100 ? 2.272 -4.544 -12.375 1.00 94.50 100 VAL A N 1
ATOM 805 C CA . VAL A 1 100 ? 2.525 -4.834 -10.958 1.00 94.50 100 VAL A CA 1
ATOM 806 C C . VAL A 1 100 ? 2.392 -3.550 -10.147 1.00 94.50 100 VAL A C 1
ATOM 808 O O . VAL A 1 100 ? 3.142 -2.592 -10.350 1.00 94.50 100 VAL A O 1
ATOM 811 N N . PHE A 1 101 ? 1.450 -3.529 -9.211 1.00 93.94 101 PHE A N 1
ATOM 812 C CA . PHE A 1 101 ? 1.130 -2.379 -8.375 1.00 93.94 101 PHE A CA 1
ATOM 813 C C . PHE A 1 101 ? 1.488 -2.619 -6.906 1.00 93.94 101 PHE A C 1
ATOM 815 O O . PHE A 1 101 ? 1.184 -3.670 -6.348 1.00 93.94 101 PHE A O 1
ATOM 822 N N . GLU A 1 102 ? 2.066 -1.610 -6.260 1.00 91.44 102 GLU A N 1
ATOM 823 C CA . GLU A 1 102 ? 2.195 -1.527 -4.807 1.00 91.44 102 GLU A CA 1
ATOM 824 C C . GLU A 1 102 ? 0.877 -1.058 -4.204 1.00 91.44 102 GLU A C 1
ATOM 826 O O . GLU A 1 102 ? 0.358 -0.011 -4.605 1.00 91.44 102 GLU A O 1
ATOM 831 N N . ARG A 1 103 ? 0.344 -1.784 -3.219 1.00 89.88 103 ARG A N 1
ATOM 832 C CA . ARG A 1 103 ? -0.803 -1.315 -2.436 1.00 89.88 103 ARG A CA 1
ATOM 833 C C . ARG A 1 103 ? -0.321 -0.301 -1.394 1.00 89.88 103 ARG A C 1
ATOM 835 O O . ARG A 1 103 ? 0.546 -0.616 -0.588 1.00 89.88 103 ARG A O 1
ATOM 842 N N . GLY A 1 104 ? -0.918 0.892 -1.346 1.00 80.75 104 GLY A N 1
ATOM 843 C CA . GLY A 1 104 ? -0.525 1.982 -0.436 1.00 80.75 104 GLY A CA 1
ATOM 844 C C . GLY A 1 104 ? -0.814 1.765 1.059 1.00 80.75 104 GLY A C 1
ATOM 845 O O . GLY A 1 104 ? -0.852 2.732 1.815 1.00 80.75 104 GLY A O 1
ATOM 846 N N . ALA A 1 105 ? -1.054 0.529 1.500 1.00 75.31 105 ALA A N 1
ATOM 847 C CA . ALA A 1 105 ? -1.315 0.179 2.893 1.00 75.31 105 ALA A CA 1
ATOM 848 C C . ALA A 1 105 ? -0.317 -0.882 3.393 1.00 75.31 105 ALA A C 1
ATOM 850 O O . ALA A 1 105 ? 0.216 -1.683 2.629 1.00 75.31 105 ALA A O 1
ATOM 851 N N . THR A 1 106 ? -0.025 -0.872 4.695 1.00 71.94 106 THR A N 1
ATOM 852 C CA . THR A 1 106 ? 1.033 -1.706 5.286 1.00 71.94 106 THR A CA 1
ATOM 853 C C . THR A 1 106 ? 0.690 -3.196 5.236 1.00 71.94 106 THR A C 1
ATOM 855 O O . THR A 1 106 ? -0.392 -3.593 5.660 1.00 71.94 106 THR A O 1
ATOM 858 N N . GLY A 1 107 ? 1.641 -4.024 4.789 1.00 74.62 107 GLY A N 1
ATOM 859 C CA . GLY A 1 107 ? 1.515 -5.488 4.809 1.00 74.62 107 GLY A CA 1
ATOM 860 C C . GLY A 1 107 ? 0.581 -6.059 3.741 1.00 74.62 107 GLY A C 1
ATOM 861 O O . GLY A 1 107 ? 0.103 -7.173 3.895 1.00 74.62 107 GLY A O 1
ATOM 862 N N . GLN A 1 108 ? 0.305 -5.290 2.689 1.00 78.62 108 GLN A N 1
ATOM 863 C CA . GLN A 1 108 ? -0.729 -5.592 1.698 1.00 78.62 108 GLN A CA 1
ATOM 864 C C . GLN A 1 108 ? -0.196 -6.234 0.412 1.00 78.62 108 GLN A C 1
ATOM 866 O O . GLN A 1 108 ? -0.977 -6.451 -0.501 1.00 78.62 108 GLN A O 1
ATOM 871 N N . GLY A 1 109 ? 1.110 -6.498 0.311 1.00 85.50 109 GLY A N 1
ATOM 872 C CA . GLY A 1 109 ? 1.725 -7.150 -0.851 1.00 85.50 109 GLY A CA 1
ATOM 873 C C . GLY A 1 109 ? 1.542 -6.415 -2.196 1.00 85.50 109 GLY A C 1
ATOM 874 O O . GLY A 1 109 ? 0.859 -5.388 -2.287 1.00 85.50 109 GLY A O 1
ATOM 875 N N . PRO A 1 110 ? 2.173 -6.917 -3.271 1.00 89.50 110 PRO A N 1
ATOM 876 C CA . PRO A 1 110 ? 1.933 -6.427 -4.621 1.00 89.50 110 PRO A CA 1
ATOM 877 C C . PRO A 1 110 ? 0.644 -7.016 -5.217 1.00 89.50 110 PRO A C 1
ATOM 879 O O . PRO A 1 110 ? 0.268 -8.158 -4.954 1.00 89.50 110 PRO A O 1
ATOM 882 N N . MET A 1 111 ? -0.020 -6.237 -6.068 1.00 90.69 111 MET A N 1
ATOM 883 C CA . MET A 1 111 ? -1.150 -6.671 -6.890 1.00 90.69 111 MET A CA 1
ATOM 884 C C . MET A 1 111 ? -0.722 -6.749 -8.350 1.00 90.69 111 MET A C 1
ATOM 886 O O . MET A 1 111 ? -0.128 -5.802 -8.859 1.00 90.69 111 MET A O 1
ATOM 890 N N . THR A 1 112 ? -1.069 -7.826 -9.048 1.00 92.19 112 THR A N 1
ATOM 891 C CA . THR A 1 112 ? -0.849 -7.946 -10.492 1.00 92.19 112 THR A CA 1
ATOM 892 C C . THR A 1 112 ? -2.174 -7.924 -11.242 1.00 92.19 112 THR A C 1
ATOM 894 O O . THR A 1 112 ? -3.162 -8.518 -10.813 1.00 92.19 112 THR A O 1
ATOM 897 N N . THR A 1 113 ? -2.208 -7.208 -12.362 1.00 91.88 113 THR A N 1
ATOM 898 C CA . THR A 1 113 ? -3.354 -7.187 -13.280 1.00 91.88 113 THR A CA 1
ATOM 899 C C . THR A 1 113 ? -2.858 -7.333 -14.707 1.00 91.88 113 THR A C 1
ATOM 901 O O . THR A 1 113 ? -1.864 -6.690 -15.058 1.00 91.88 113 THR A O 1
ATOM 904 N N . SER A 1 114 ?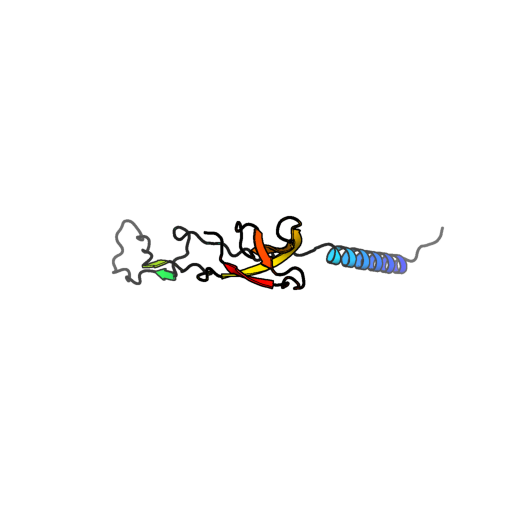 -3.555 -8.114 -15.528 1.00 92.31 114 SER A N 1
ATOM 905 C CA . SER A 1 114 ? -3.249 -8.213 -16.952 1.00 92.31 114 SER A CA 1
ATOM 906 C C . SER A 1 114 ? -4.014 -7.171 -17.773 1.00 92.31 114 SER A C 1
ATOM 908 O O . SER A 1 114 ? -5.104 -6.721 -17.406 1.00 92.31 114 SER A O 1
ATOM 910 N N . MET A 1 115 ? -3.390 -6.724 -18.859 1.00 91.12 115 MET A N 1
ATOM 911 C CA . MET A 1 115 ? -3.924 -5.775 -19.832 1.00 91.12 115 MET A CA 1
ATOM 912 C C . MET A 1 115 ? -3.453 -6.155 -21.240 1.00 91.12 115 MET A C 1
ATOM 914 O O . MET A 1 115 ? -2.454 -6.850 -21.412 1.00 91.12 115 MET A O 1
ATOM 918 N N . ASP A 1 116 ? -4.130 -5.634 -22.265 1.00 91.44 116 ASP A N 1
ATOM 919 C CA . ASP A 1 116 ? -3.681 -5.768 -23.655 1.00 91.44 116 ASP A CA 1
ATOM 920 C C . ASP A 1 116 ? -2.260 -5.199 -23.836 1.00 91.44 116 ASP A C 1
ATOM 922 O O . ASP A 1 116 ? -1.929 -4.123 -23.323 1.00 91.44 116 ASP A O 1
ATOM 926 N N . LYS A 1 117 ? -1.419 -5.899 -24.605 1.00 90.50 117 LYS A N 1
ATOM 927 C CA . LYS A 1 117 ? -0.021 -5.524 -24.874 1.00 90.50 117 LYS A CA 1
ATOM 928 C C . LYS A 1 117 ? 0.162 -4.117 -25.451 1.00 90.50 117 LYS A C 1
ATOM 930 O O . LYS A 1 117 ? 1.183 -3.467 -25.186 1.00 90.50 117 LYS A O 1
ATOM 935 N N . ASN A 1 118 ? -0.822 -3.647 -26.219 1.00 91.12 118 ASN A N 1
ATOM 936 C CA . ASN A 1 118 ? -0.813 -2.346 -26.884 1.00 91.12 118 ASN A CA 1
ATOM 937 C C . ASN A 1 118 ? -1.162 -1.201 -25.925 1.00 91.12 118 ASN A C 1
ATOM 939 O O . ASN A 1 118 ? -0.867 -0.037 -26.210 1.00 91.12 118 ASN A O 1
ATOM 943 N N . LEU A 1 119 ? -1.783 -1.516 -24.787 1.00 90.94 119 LEU A N 1
ATOM 944 C CA . LEU A 1 119 ? -2.155 -0.540 -23.776 1.00 90.94 119 LEU A CA 1
ATOM 945 C C . LEU A 1 119 ? -1.009 -0.321 -22.785 1.00 90.94 119 LEU A C 1
ATOM 947 O O . LEU A 1 119 ? -0.188 -1.197 -22.512 1.00 90.94 119 LEU A O 1
ATOM 951 N N . LYS A 1 120 ? -0.943 0.896 -22.242 1.00 91.44 120 LYS A N 1
ATOM 952 C CA . LYS A 1 120 ? 0.004 1.252 -21.182 1.00 91.44 120 LYS A CA 1
ATOM 953 C C . LYS A 1 120 ? -0.665 1.066 -19.826 1.00 91.44 120 LYS A C 1
ATOM 955 O O . LYS A 1 120 ? -1.806 1.489 -19.650 1.00 91.44 120 LYS A O 1
ATOM 960 N N . CYS A 1 121 ? 0.072 0.509 -18.867 1.00 93.19 121 CYS A N 1
ATOM 961 C CA . CYS A 1 121 ? -0.385 0.432 -17.484 1.00 93.19 121 CYS A CA 1
ATOM 962 C C . CYS A 1 121 ? -0.645 1.847 -16.934 1.00 93.19 121 CYS A C 1
ATOM 964 O O . CYS A 1 121 ? 0.195 2.738 -17.132 1.00 93.19 121 CYS A O 1
ATOM 966 N N . PRO A 1 122 ? -1.766 2.082 -16.231 1.00 93.31 122 PRO A N 1
ATOM 967 C CA . PRO A 1 122 ? -1.961 3.326 -15.500 1.00 93.31 122 PRO A CA 1
ATOM 968 C C . PRO A 1 122 ? -0.892 3.453 -14.407 1.00 93.31 122 PRO A C 1
ATOM 970 O O . PRO A 1 122 ? -0.447 2.457 -13.845 1.00 93.31 122 PRO A O 1
ATOM 973 N N . ARG A 1 123 ? -0.460 4.680 -14.098 1.00 90.88 123 ARG A N 1
ATOM 974 C CA . ARG A 1 123 ? 0.526 4.907 -13.023 1.00 90.88 123 ARG A CA 1
ATOM 975 C C . ARG A 1 123 ? -0.065 4.691 -11.635 1.00 90.88 123 ARG A C 1
ATOM 977 O O . ARG A 1 123 ? 0.651 4.270 -10.732 1.00 90.88 123 ARG A O 1
ATOM 984 N N . GLU A 1 124 ? -1.348 4.997 -11.481 1.00 92.00 124 GLU A N 1
ATOM 985 C CA . GLU A 1 124 ? -2.074 4.911 -10.220 1.00 92.00 124 GLU A CA 1
ATOM 986 C C . GLU A 1 124 ? -3.488 4.393 -10.470 1.00 92.00 124 GLU A C 1
ATOM 988 O O . GLU A 1 124 ? -4.103 4.723 -11.488 1.00 92.00 124 GLU A O 1
ATOM 993 N N . LEU A 1 125 ? -4.001 3.584 -9.545 1.00 91.19 125 LEU A N 1
ATOM 994 C CA . LEU A 1 125 ? -5.376 3.087 -9.578 1.00 91.19 125 LEU A CA 1
ATOM 995 C C . LEU A 1 125 ? -5.916 2.850 -8.167 1.00 91.19 125 LEU A C 1
ATOM 997 O O . LEU A 1 125 ? -5.152 2.725 -7.214 1.00 91.19 125 LEU A O 1
ATOM 1001 N N . MET A 1 126 ? -7.237 2.754 -8.029 1.00 88.81 126 MET A N 1
ATOM 1002 C CA . MET A 1 126 ? -7.873 2.343 -6.774 1.00 88.81 126 MET A CA 1
ATOM 1003 C C . MET A 1 126 ? -7.990 0.818 -6.745 1.00 88.81 126 MET A C 1
ATOM 1005 O O . MET A 1 126 ? -8.680 0.236 -7.580 1.00 88.81 126 MET A O 1
ATOM 1009 N N . CYS A 1 127 ? -7.317 0.172 -5.797 1.00 85.62 127 CYS A N 1
ATOM 1010 C CA . CYS A 1 127 ? -7.292 -1.282 -5.642 1.00 85.62 127 CYS A CA 1
ATOM 1011 C C . CYS A 1 127 ? -7.897 -1.708 -4.307 1.00 85.62 127 CYS A C 1
ATOM 1013 O O . CYS A 1 127 ? -8.002 -0.919 -3.368 1.00 85.62 127 CYS A O 1
ATOM 1015 N N . LEU A 1 128 ? -8.303 -2.972 -4.218 1.00 85.00 128 LEU A N 1
ATOM 1016 C CA . LEU A 1 128 ? -8.767 -3.552 -2.965 1.00 85.00 128 LEU A CA 1
ATOM 1017 C C . LEU A 1 128 ? -7.581 -3.957 -2.084 1.00 85.00 128 LEU A C 1
ATOM 1019 O O . LEU A 1 128 ? -6.564 -4.449 -2.580 1.00 85.00 128 LEU A O 1
ATOM 1023 N N . GLN A 1 129 ? -7.756 -3.776 -0.778 1.00 79.94 129 GLN A N 1
ATOM 1024 C CA . GLN A 1 129 ? -6.892 -4.341 0.250 1.00 79.94 129 GLN A CA 1
ATOM 1025 C C . GLN A 1 129 ? -6.988 -5.875 0.240 1.00 79.94 129 GLN A C 1
ATOM 1027 O O . GLN A 1 129 ? -8.078 -6.443 0.110 1.00 79.94 129 GLN A O 1
ATOM 1032 N N . GLU A 1 130 ? -5.839 -6.523 0.382 1.00 77.12 130 GLU A N 1
ATOM 1033 C CA . GLU A 1 130 ? -5.696 -7.930 0.730 1.00 77.12 130 GLU A CA 1
ATOM 1034 C C . GLU A 1 130 ? -6.218 -8.138 2.163 1.00 77.12 130 GLU A C 1
ATOM 1036 O O . GLU A 1 130 ? -5.892 -7.370 3.077 1.00 77.12 130 GLU A O 1
ATOM 1041 N N . LYS A 1 131 ? -7.131 -9.104 2.315 1.00 64.81 131 LYS A N 1
ATOM 1042 C CA . LYS A 1 131 ? -7.841 -9.397 3.568 1.00 64.81 131 LYS A CA 1
ATOM 1043 C C . LYS A 1 131 ? -7.016 -10.261 4.505 1.00 64.81 131 LYS A C 1
ATOM 1045 O O . LYS A 1 131 ? -6.393 -11.218 4.001 1.00 64.81 131 LYS A O 1
#

Radius of gyration: 29.66 Å; chains: 1; bounding box: 79×57×77 Å

pLDDT: mean 77.27, std 13.68, range [44.41, 94.62]

Foldseek 3Di:
DDPDDVVVVVVVVVVVVVVVVVVVVVPDPPPPLVAQDPQDQVRFAQPDWDPPDDDPPDDPVDDDDTDRPHGDDRPDPDQKFKWFWDDWDQDPVVSWIKTWTDGSYPPQDIDIDTHHPVDDDDGMDIDGGDD

Sequence (131 aa):
MKIINQKQYTVLTAGISTLVLSVLMFVTEVHAEGRTYQGSESKAHCSLWDELRLKWPQTSLGREKRECRRKALPPTRSMQVQCRLIDNYIDPELDERMCVFERGATGQGPMTTSMDKNLKCPRELMCLQEK

Secondary structure (DSSP, 8-state):
-----HHHHHHHHHHHHHHHHHHHHHS-------------TTTPPEEEE-----PSSPPTT--PPPPEEEEPPPS---SEEEEEEEEEEEETTTTEEEEEEEESSTT--EEEEEEETTSPPPSEEEEEPP-